Protein AF-A0A835ZX84-F1 (afdb_monomer_lite)

Foldseek 3Di:
DDDDDDDDDDPPPPDPPPPPPPPPDPDPPVPDDDDADPPDDDDDVPDDDPPDDDDDDDDDDPDDQKDKDFDFPDDDVVVHTDTPDMDMDGDDDD

pLDDT: mean 76.54, std 22.54, range [34.28, 97.31]

Structure (mmCIF, N/CA/C/O backbone):
data_AF-A0A835ZX84-F1
#
_entry.id   AF-A0A835ZX84-F1
#
loop_
_atom_site.group_PDB
_atom_site.id
_atom_site.type_symbol
_atom_site.label_atom_id
_atom_site.label_alt_id
_atom_site.label_comp_id
_atom_site.label_asym_id
_atom_site.label_entity_id
_atom_site.label_seq_id
_atom_site.pdbx_PDB_ins_code
_atom_site.Cartn_x
_atom_site.Cartn_y
_atom_site.Cartn_z
_atom_site.occupancy
_atom_site.B_iso_or_equiv
_atom_site.auth_seq_id
_atom_site.auth_comp_id
_atom_site.auth_asym_id
_atom_site.auth_atom_id
_atom_site.pdbx_PDB_model_num
ATOM 1 N N . MET A 1 1 ? -25.900 -58.392 -38.8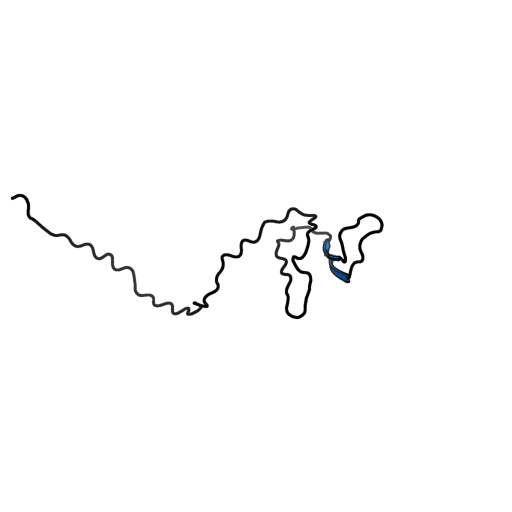34 1.00 41.91 1 MET A N 1
ATOM 2 C CA . MET A 1 1 ? -27.156 -58.805 -38.165 1.00 41.91 1 MET A CA 1
ATOM 3 C C . MET A 1 1 ? -27.005 -58.543 -36.674 1.00 41.91 1 MET A C 1
ATOM 5 O O . MET A 1 1 ? -25.901 -58.742 -36.187 1.00 41.91 1 MET A O 1
ATOM 9 N N . ALA A 1 2 ? -28.106 -58.153 -36.016 1.00 36.50 2 ALA A N 1
ATOM 10 C CA . ALA A 1 2 ? -28.251 -57.660 -34.631 1.00 36.50 2 ALA A CA 1
ATOM 11 C C . ALA A 1 2 ? -27.802 -56.192 -34.443 1.00 36.50 2 ALA A C 1
ATOM 13 O O . ALA A 1 2 ? -26.694 -55.850 -34.825 1.00 36.50 2 ALA A O 1
ATOM 14 N N . GLY A 1 3 ? -28.603 -55.256 -33.926 1.00 35.81 3 GLY A N 1
ATOM 15 C CA . GLY A 1 3 ? -29.952 -55.305 -33.355 1.00 35.81 3 GLY A CA 1
ATOM 16 C C . GLY A 1 3 ? -30.622 -53.922 -33.442 1.00 35.81 3 GLY A C 1
ATOM 17 O O . GLY A 1 3 ? -29.974 -52.931 -33.762 1.00 35.81 3 GLY A O 1
ATOM 18 N N . SER A 1 4 ? -31.935 -53.908 -33.232 1.00 39.38 4 SER A N 1
ATOM 19 C CA . SER A 1 4 ? -32.882 -52.807 -33.454 1.00 39.38 4 SER A CA 1
ATOM 20 C C . SER A 1 4 ? -33.370 -52.203 -32.124 1.00 39.38 4 SER A C 1
ATOM 22 O O . SER A 1 4 ? -33.186 -52.831 -31.083 1.00 39.38 4 SER A O 1
ATOM 24 N N . VAL A 1 5 ? -34.137 -51.106 -32.241 1.00 41.47 5 VAL A N 1
ATOM 25 C CA . VAL A 1 5 ? -35.135 -50.552 -31.293 1.00 41.47 5 VAL A CA 1
ATOM 26 C C . VAL A 1 5 ? -34.553 -49.697 -30.160 1.00 41.47 5 VAL A C 1
ATOM 28 O O . VAL A 1 5 ? -33.543 -50.061 -29.579 1.00 41.47 5 VAL A O 1
ATOM 31 N N . ALA A 1 6 ? -35.171 -48.635 -29.651 1.00 41.12 6 ALA A N 1
ATOM 32 C CA . ALA A 1 6 ? -36.019 -47.517 -30.086 1.00 41.12 6 ALA A CA 1
ATOM 33 C C . ALA A 1 6 ? -36.240 -46.697 -28.793 1.00 41.12 6 ALA A C 1
ATOM 35 O O . ALA A 1 6 ? -36.197 -47.278 -27.712 1.00 41.12 6 ALA A O 1
AT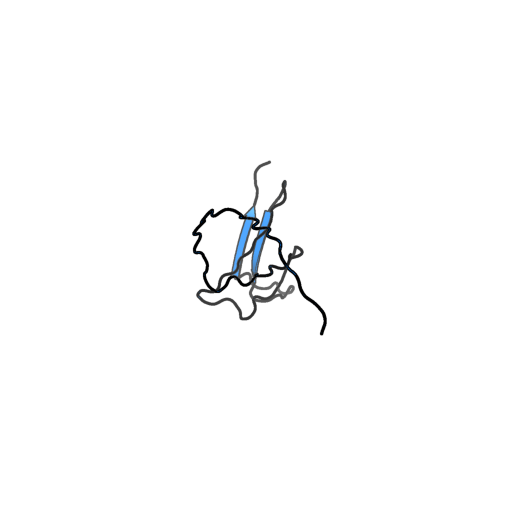OM 36 N N . ASP A 1 7 ? -36.515 -45.401 -28.946 1.00 34.28 7 ASP A N 1
ATOM 37 C CA . ASP A 1 7 ? -37.313 -44.549 -28.047 1.00 34.28 7 ASP A CA 1
ATOM 38 C C . ASP A 1 7 ? -36.915 -44.409 -26.562 1.00 34.28 7 ASP A C 1
ATOM 40 O O . ASP A 1 7 ? -36.947 -45.362 -25.787 1.00 34.28 7 ASP A O 1
ATOM 44 N N . SER A 1 8 ? -36.688 -43.173 -26.113 1.00 54.97 8 SER A N 1
ATOM 45 C CA . SER A 1 8 ? -37.624 -42.526 -25.173 1.00 54.97 8 SER A CA 1
ATOM 46 C C . SER A 1 8 ? -37.162 -41.119 -24.798 1.00 54.97 8 SER A C 1
ATOM 48 O O . SER A 1 8 ? -36.034 -40.896 -24.356 1.00 54.97 8 SER A O 1
ATOM 50 N N . ASP A 1 9 ? -38.101 -40.196 -24.973 1.00 40.91 9 ASP A N 1
ATOM 51 C CA . ASP A 1 9 ? -38.107 -38.799 -24.565 1.00 40.91 9 ASP A CA 1
ATOM 52 C C . ASP A 1 9 ? -37.778 -38.566 -23.083 1.00 40.91 9 ASP A C 1
ATOM 54 O O . ASP A 1 9 ? -38.355 -39.182 -22.188 1.00 40.91 9 ASP A O 1
ATOM 58 N N . ALA A 1 10 ? -36.965 -37.540 -22.830 1.00 43.09 10 ALA A N 1
ATOM 59 C CA . ALA A 1 10 ? -37.095 -36.695 -21.645 1.00 43.09 10 ALA A CA 1
ATOM 60 C C . ALA A 1 10 ? -36.534 -35.301 -21.954 1.00 43.09 10 ALA A C 1
ATOM 62 O O . ALA A 1 10 ? -35.396 -34.958 -21.634 1.00 43.09 10 ALA A O 1
ATOM 63 N N . VAL A 1 11 ? -37.364 -34.482 -22.601 1.00 40.72 11 VAL A N 1
ATOM 64 C CA . VAL A 1 11 ? -37.217 -33.026 -22.612 1.00 40.72 11 VAL A CA 1
ATOM 65 C C . VAL A 1 11 ? -37.338 -32.538 -21.169 1.00 40.72 11 VAL A C 1
ATOM 67 O O . VAL A 1 11 ? -38.436 -32.450 -20.624 1.00 40.72 11 VAL A O 1
ATOM 70 N N . VAL A 1 12 ? -36.211 -32.198 -20.544 1.00 40.75 12 VAL A N 1
ATOM 71 C CA . VAL A 1 12 ? -36.210 -31.330 -19.363 1.00 40.75 12 VAL A CA 1
ATOM 72 C C . VAL A 1 12 ? -36.045 -29.911 -19.885 1.00 40.75 12 VAL A C 1
ATOM 74 O O . VAL A 1 12 ? -34.949 -29.446 -20.193 1.00 40.75 12 VAL A O 1
ATOM 77 N N . LYS A 1 13 ? -37.187 -29.264 -20.103 1.00 42.44 13 LYS A N 1
ATOM 78 C CA . LYS A 1 13 ? -37.291 -27.877 -20.543 1.00 42.44 13 LYS A CA 1
ATOM 79 C C . LYS A 1 13 ? -36.917 -26.995 -19.348 1.00 42.44 13 LYS A C 1
ATOM 81 O O . LYS A 1 13 ? -37.766 -26.726 -18.509 1.00 42.44 13 LYS A O 1
ATOM 86 N N . LEU A 1 14 ? -35.645 -26.622 -19.241 1.00 51.06 14 LEU A N 1
ATOM 87 C CA . LEU A 1 14 ? -35.180 -25.632 -18.269 1.00 51.06 14 LEU A CA 1
ATOM 88 C C . LEU A 1 14 ? -35.280 -24.246 -18.912 1.00 51.06 14 LEU A C 1
ATOM 90 O O . LEU A 1 14 ? -34.384 -23.802 -19.621 1.00 51.06 14 LEU A O 1
ATOM 94 N N . ASP A 1 15 ? -36.461 -23.663 -18.727 1.00 44.88 15 ASP A N 1
ATOM 95 C CA . ASP A 1 15 ? -36.719 -22.249 -18.449 1.00 44.88 15 ASP A CA 1
ATOM 96 C C . ASP A 1 15 ? -35.904 -21.208 -19.243 1.00 44.88 15 ASP A C 1
ATOM 98 O O . ASP A 1 15 ? -34.811 -20.789 -18.861 1.00 44.88 15 ASP A O 1
ATOM 102 N N . ASP A 1 16 ? -36.525 -20.691 -20.309 1.00 49.81 16 ASP A N 1
ATOM 103 C CA . ASP A 1 16 ? -36.206 -19.396 -20.913 1.00 49.81 16 ASP A CA 1
ATOM 104 C C . ASP A 1 16 ? -36.428 -18.265 -19.889 1.00 49.81 16 ASP A C 1
ATOM 106 O O . ASP A 1 16 ? -37.488 -17.640 -19.828 1.00 49.81 16 ASP A O 1
ATOM 110 N N . VAL A 1 17 ? -35.403 -17.955 -19.098 1.00 45.44 17 VAL A N 1
ATOM 111 C CA . VAL A 1 17 ? -35.224 -16.606 -18.553 1.00 45.44 17 VAL A CA 1
ATOM 112 C C . VAL A 1 17 ? -34.013 -16.009 -19.250 1.00 45.44 17 VAL A C 1
ATOM 114 O O . VAL A 1 17 ? -32.864 -16.180 -18.844 1.00 45.44 17 VAL A O 1
ATOM 117 N N . HIS A 1 18 ? -34.297 -15.317 -20.349 1.00 51.41 18 HIS A N 1
ATOM 118 C CA . HIS A 1 18 ? -33.341 -14.549 -21.133 1.00 51.41 18 HIS A CA 1
ATOM 119 C C . HIS A 1 18 ? -32.830 -13.351 -20.314 1.00 51.41 18 HIS A C 1
ATOM 121 O O . HIS A 1 18 ? -33.283 -12.219 -20.482 1.00 51.41 18 HIS A O 1
ATOM 127 N N . LEU A 1 19 ? -31.893 -13.601 -19.395 1.00 51.28 19 LEU A N 1
ATOM 128 C CA . LEU A 1 19 ? -31.108 -12.555 -18.747 1.00 51.28 19 LEU A CA 1
ATOM 129 C C . LEU A 1 19 ? -29.984 -12.158 -19.701 1.00 51.28 19 LEU A C 1
ATOM 131 O O . LEU A 1 19 ? -28.884 -12.710 -19.688 1.00 51.28 19 LEU A O 1
ATOM 135 N N . ASN A 1 20 ? -30.289 -11.196 -20.560 1.00 51.31 20 ASN A N 1
ATOM 136 C CA . ASN A 1 20 ? -29.350 -10.547 -21.463 1.00 51.31 20 ASN A CA 1
ATOM 137 C C . ASN A 1 20 ? -28.367 -9.634 -20.708 1.00 51.31 20 ASN A C 1
ATOM 139 O O . ASN A 1 20 ? -28.281 -8.437 -20.961 1.00 51.31 20 ASN A O 1
ATOM 143 N N . ASN A 1 21 ? -27.547 -10.201 -19.827 1.00 42.34 21 ASN A N 1
ATOM 144 C CA . ASN A 1 21 ? -26.369 -9.501 -19.330 1.00 42.34 21 ASN A CA 1
ATOM 145 C C . ASN A 1 21 ? -25.212 -9.755 -20.295 1.00 42.34 21 ASN A C 1
ATOM 147 O O . ASN A 1 21 ? -24.309 -10.550 -20.033 1.00 42.34 21 ASN A O 1
ATOM 151 N N . SER A 1 22 ? -25.245 -9.064 -21.438 1.00 51.81 22 SER A N 1
ATOM 152 C CA . SER A 1 22 ? -24.082 -8.899 -22.311 1.00 51.81 22 SER A CA 1
ATOM 153 C C . SER A 1 22 ? -22.991 -8.105 -21.582 1.00 51.81 22 SER A C 1
ATOM 155 O O . SER A 1 22 ? -22.786 -6.923 -21.825 1.00 51.81 22 SER A O 1
ATOM 157 N N . LEU A 1 23 ? -22.262 -8.786 -20.699 1.00 56.16 23 LEU A N 1
ATOM 158 C CA . LEU A 1 23 ? -20.901 -8.435 -20.292 1.00 56.16 23 LEU A CA 1
ATOM 159 C C . LEU A 1 23 ? -19.914 -9.514 -20.756 1.00 56.16 23 LEU A C 1
ATOM 161 O O . LEU A 1 23 ? -18.886 -9.752 -20.129 1.00 56.16 23 LEU A O 1
ATOM 165 N N . GLY A 1 24 ? -20.202 -10.143 -21.899 1.00 45.03 24 GLY A N 1
ATOM 166 C CA . GLY A 1 24 ? -19.216 -10.888 -22.675 1.00 45.03 24 GLY A CA 1
ATOM 167 C C . GLY A 1 24 ? -18.183 -9.936 -23.281 1.00 45.03 24 GLY A C 1
ATOM 168 O O . GLY A 1 24 ? -18.192 -9.699 -24.484 1.00 45.03 24 GLY A O 1
ATOM 169 N N . SER A 1 25 ? -17.322 -9.360 -22.440 1.00 44.66 25 SER A N 1
ATOM 170 C CA . SER A 1 25 ? -16.069 -8.733 -22.858 1.00 44.66 25 SER A CA 1
ATOM 171 C C . SER A 1 25 ? -14.967 -9.797 -22.793 1.00 44.66 25 SER A C 1
ATOM 173 O O . SER A 1 25 ? -14.862 -10.498 -21.783 1.00 44.66 25 SER A O 1
ATOM 175 N N . PRO A 1 26 ? -14.147 -9.968 -23.842 1.00 42.97 26 PRO A N 1
ATOM 176 C CA . PRO A 1 26 ? -13.297 -11.139 -24.026 1.00 42.97 26 PRO A CA 1
ATOM 177 C C . PRO A 1 26 ? -11.994 -11.058 -23.216 1.00 42.97 26 PRO A C 1
ATOM 179 O O . PRO A 1 26 ? -10.927 -11.235 -23.782 1.00 42.97 26 PRO A O 1
ATOM 182 N N . VAL A 1 27 ? -12.039 -10.761 -21.912 1.00 46.78 27 VAL A N 1
ATOM 183 C CA . VAL A 1 27 ? -10.876 -10.875 -21.006 1.00 46.78 27 VAL A CA 1
ATOM 184 C C . VAL A 1 27 ? -11.325 -11.044 -19.544 1.00 46.78 27 VAL A C 1
ATOM 186 O O . VAL A 1 27 ? -10.870 -10.325 -18.658 1.00 46.78 27 VAL A O 1
ATOM 189 N N . GLN A 1 28 ? -12.215 -11.987 -19.232 1.00 47.69 28 GLN A N 1
ATOM 190 C CA . GLN A 1 28 ? -12.302 -12.472 -17.849 1.00 47.69 28 GLN A CA 1
ATOM 191 C C . GLN A 1 28 ? -11.223 -13.539 -17.672 1.00 47.69 28 GLN A C 1
ATOM 193 O O . GLN A 1 28 ? -11.492 -14.733 -17.628 1.00 47.69 28 GLN A O 1
ATOM 198 N N . ALA A 1 29 ? -9.961 -13.102 -17.660 1.00 52.81 29 ALA A N 1
ATOM 199 C CA . ALA A 1 29 ? -8.949 -13.912 -17.012 1.00 52.81 29 ALA A CA 1
ATOM 200 C C . ALA A 1 29 ? -9.434 -14.075 -15.570 1.00 52.81 29 ALA A C 1
ATOM 202 O O . ALA A 1 29 ? -9.716 -13.069 -14.916 1.00 52.81 29 ALA A O 1
ATOM 203 N N . ASP A 1 30 ? -9.568 -15.307 -15.092 1.00 53.78 30 ASP A N 1
ATOM 204 C CA . ASP A 1 30 ? -9.629 -15.570 -13.661 1.00 53.78 30 ASP A CA 1
ATOM 205 C C . ASP A 1 30 ? -8.336 -15.011 -13.066 1.00 53.78 30 ASP A C 1
ATOM 207 O O . ASP A 1 30 ? -7.282 -15.651 -13.070 1.00 53.78 30 ASP A O 1
ATOM 211 N N . VAL A 1 31 ? -8.369 -13.739 -12.665 1.00 62.38 31 VAL A N 1
ATOM 212 C CA . VAL A 1 31 ? -7.224 -13.079 -12.062 1.00 62.38 31 VAL A CA 1
ATOM 213 C C . VAL A 1 31 ? -7.093 -13.698 -10.682 1.00 62.38 31 VAL A C 1
ATOM 215 O O . VAL A 1 31 ? -7.780 -13.318 -9.738 1.00 62.38 31 VAL A O 1
ATOM 218 N N . TYR A 1 32 ? -6.243 -14.716 -10.582 1.00 69.75 32 TYR A N 1
ATOM 219 C CA . TYR A 1 32 ? -5.880 -15.310 -9.310 1.00 69.75 32 TYR A CA 1
ATOM 220 C C . TYR A 1 32 ? -5.152 -14.253 -8.477 1.00 69.75 32 TYR A C 1
ATOM 222 O O . TYR A 1 32 ? -3.996 -13.913 -8.744 1.00 69.75 32 TYR A O 1
ATOM 230 N N . PHE A 1 33 ? -5.846 -13.712 -7.480 1.00 73.25 33 PHE A N 1
ATOM 231 C CA . PHE A 1 33 ? -5.253 -12.837 -6.480 1.00 73.25 33 PHE A CA 1
ATOM 232 C C . PHE A 1 33 ? -4.748 -13.711 -5.328 1.00 73.25 33 PHE A C 1
ATOM 234 O O . PHE A 1 33 ? -5.567 -14.241 -4.572 1.00 73.25 33 PHE A O 1
ATOM 241 N N . PRO A 1 34 ? -3.425 -13.917 -5.184 1.00 80.12 34 PRO A N 1
ATOM 242 C CA . PRO A 1 34 ? -2.908 -14.693 -4.070 1.00 80.12 34 PRO A CA 1
ATOM 243 C C . PRO A 1 34 ? -3.279 -14.007 -2.754 1.00 80.12 34 PRO A C 1
ATOM 245 O O . PRO A 1 34 ? -3.168 -12.787 -2.623 1.00 80.12 34 PRO A O 1
ATOM 248 N N . ARG A 1 35 ? -3.688 -14.801 -1.760 1.00 85.25 35 ARG A N 1
ATOM 249 C CA . ARG A 1 35 ? -3.784 -14.314 -0.382 1.00 85.25 35 ARG A CA 1
ATOM 250 C C . ARG A 1 35 ? -2.389 -13.904 0.080 1.00 85.25 35 ARG A C 1
ATOM 252 O O . ARG A 1 35 ? -1.479 -14.729 0.085 1.00 85.25 35 ARG A O 1
ATOM 259 N N . LEU A 1 36 ? -2.235 -12.639 0.449 1.00 89.38 36 LEU A N 1
ATOM 260 C CA . LEU A 1 36 ? -0.985 -12.112 0.981 1.00 89.38 36 LEU A CA 1
ATOM 261 C C . LEU A 1 36 ? -0.967 -12.316 2.495 1.00 89.38 36 LEU A C 1
ATOM 263 O O . LEU A 1 36 ? -1.939 -11.995 3.176 1.00 89.38 36 LEU A O 1
ATOM 267 N N . ILE A 1 37 ? 0.131 -12.860 3.013 1.00 92.06 37 ILE A N 1
ATOM 268 C CA . ILE A 1 37 ? 0.387 -12.903 4.454 1.00 92.06 37 ILE A CA 1
ATOM 269 C C . ILE A 1 37 ? 0.934 -11.530 4.838 1.00 92.06 37 ILE A C 1
ATOM 271 O O . ILE A 1 37 ? 1.902 -11.075 4.233 1.00 92.06 37 ILE A O 1
ATOM 275 N N . VAL A 1 38 ? 0.289 -10.865 5.796 1.00 92.38 38 VAL A N 1
ATOM 276 C CA . VAL A 1 38 ? 0.706 -9.548 6.292 1.00 92.38 38 VAL A CA 1
ATOM 277 C C . VAL A 1 38 ? 1.626 -9.694 7.517 1.00 92.38 38 VAL A C 1
ATOM 279 O O . VAL A 1 38 ? 1.359 -10.563 8.349 1.00 92.38 38 VAL A O 1
ATOM 282 N N . PRO A 1 39 ? 2.690 -8.874 7.651 1.00 93.75 39 PRO A N 1
ATOM 283 C CA . PRO A 1 39 ? 3.120 -7.832 6.714 1.00 93.75 39 PRO A CA 1
ATOM 284 C C . PRO A 1 39 ? 3.658 -8.420 5.401 1.00 93.75 39 PRO A C 1
ATOM 286 O O . PRO A 1 39 ? 4.344 -9.439 5.393 1.00 93.75 39 PRO A O 1
ATOM 289 N N . PHE A 1 40 ? 3.332 -7.768 4.284 1.00 92.56 40 PHE A N 1
ATOM 290 C CA . PHE A 1 40 ? 3.733 -8.198 2.946 1.00 92.56 40 PHE A CA 1
ATOM 291 C C . PHE A 1 40 ? 4.686 -7.178 2.323 1.00 92.56 40 PHE A C 1
ATOM 293 O O . PHE A 1 40 ? 4.366 -5.992 2.263 1.00 92.56 40 PHE A O 1
ATOM 300 N N . CYS A 1 41 ? 5.805 -7.660 1.783 1.00 91.88 41 CYS A N 1
ATOM 301 C CA . CYS A 1 41 ? 6.689 -6.901 0.906 1.00 91.88 41 CYS A CA 1
ATOM 302 C C . CYS A 1 41 ? 6.860 -7.665 -0.413 1.00 91.88 41 CYS A C 1
ATOM 304 O O . CYS A 1 41 ? 7.018 -8.888 -0.420 1.00 91.88 41 CYS A O 1
ATOM 306 N N . GLY A 1 42 ? 6.806 -6.959 -1.541 1.00 92.00 42 GLY A N 1
ATOM 307 C CA . GLY A 1 42 ? 6.961 -7.582 -2.847 1.00 92.00 42 GLY A CA 1
ATOM 308 C C . GLY A 1 42 ? 7.186 -6.584 -3.971 1.00 92.00 42 GLY A C 1
ATOM 309 O O . GLY A 1 42 ? 6.749 -5.435 -3.922 1.00 92.00 42 GLY A O 1
ATOM 310 N N . HIS A 1 43 ? 7.853 -7.044 -5.027 1.00 92.56 43 HIS A N 1
ATOM 311 C CA . HIS A 1 43 ? 8.201 -6.189 -6.156 1.00 92.56 43 HIS A CA 1
ATOM 312 C C . HIS A 1 43 ? 7.036 -5.986 -7.127 1.00 92.56 43 HIS A C 1
ATOM 314 O O . HIS A 1 43 ? 6.389 -6.932 -7.593 1.00 92.56 43 HIS A O 1
ATOM 320 N N . ILE A 1 44 ? 6.858 -4.741 -7.566 1.00 93.06 44 ILE A N 1
ATOM 321 C CA . ILE A 1 44 ? 5.986 -4.414 -8.692 1.00 93.06 44 ILE A CA 1
ATOM 322 C C . ILE A 1 44 ? 6.711 -4.796 -9.985 1.00 93.06 44 ILE A C 1
ATOM 324 O O . ILE A 1 44 ? 7.545 -4.043 -10.490 1.00 93.06 44 ILE A O 1
ATOM 328 N N . LYS A 1 45 ? 6.386 -5.967 -10.549 1.00 90.12 45 LYS A N 1
ATOM 329 C CA . LYS A 1 45 ? 6.999 -6.465 -11.797 1.00 90.12 45 LYS A CA 1
ATOM 330 C C . LYS A 1 45 ? 6.964 -5.403 -12.901 1.00 90.12 45 LYS A C 1
ATOM 332 O O . LYS A 1 45 ? 5.885 -4.965 -13.308 1.00 90.12 45 LYS A O 1
ATOM 337 N N . GLY A 1 46 ? 8.135 -4.995 -13.389 1.00 92.38 46 GLY A N 1
ATOM 338 C CA . GLY A 1 46 ? 8.283 -3.975 -14.434 1.00 92.38 46 GLY A CA 1
ATOM 339 C C . GLY A 1 46 ? 7.981 -2.534 -13.996 1.00 92.38 46 GLY A C 1
ATOM 340 O O . GLY A 1 46 ? 7.716 -1.703 -14.862 1.00 92.38 46 GLY A O 1
ATOM 341 N N . GLY A 1 47 ? 7.962 -2.253 -12.687 1.00 92.75 47 GLY A N 1
ATOM 342 C CA . GLY A 1 47 ? 7.829 -0.908 -12.116 1.00 92.75 47 GLY A CA 1
ATOM 343 C C . GLY A 1 47 ? 6.451 -0.263 -12.288 1.00 92.75 47 GLY A C 1
ATOM 344 O O . GLY A 1 47 ? 5.544 -0.829 -12.909 1.00 92.75 47 GLY A O 1
ATOM 345 N N . LEU A 1 48 ? 6.282 0.930 -11.718 1.00 93.25 48 LEU A N 1
ATOM 346 C CA . LEU A 1 48 ? 5.132 1.799 -11.974 1.00 93.25 48 LEU A CA 1
ATOM 347 C C . LEU A 1 48 ? 5.386 2.650 -13.221 1.00 93.25 48 LEU A C 1
ATOM 349 O O . LEU A 1 48 ? 6.499 3.100 -13.467 1.00 93.25 48 LEU A O 1
ATOM 353 N N . ARG A 1 49 ? 4.341 2.848 -14.023 1.00 94.69 49 ARG A N 1
ATOM 354 C CA . ARG A 1 49 ? 4.370 3.653 -15.251 1.00 94.69 49 ARG A CA 1
ATOM 355 C C . ARG A 1 49 ? 3.010 4.317 -15.461 1.00 94.69 49 ARG A C 1
ATOM 357 O O . ARG A 1 49 ? 2.024 3.787 -14.936 1.00 94.69 49 ARG A O 1
ATOM 364 N N . PRO A 1 50 ? 2.921 5.410 -16.238 1.00 96.88 50 PRO A N 1
ATOM 365 C CA . PRO A 1 50 ? 1.642 6.036 -16.556 1.00 96.88 50 PRO A CA 1
ATOM 366 C C . PRO A 1 50 ? 0.601 5.005 -17.020 1.00 96.88 50 PRO A C 1
ATOM 368 O O . PRO A 1 50 ? 0.887 4.144 -17.852 1.00 96.88 50 PRO A O 1
ATOM 371 N N . GLY A 1 51 ? -0.590 5.052 -16.421 1.00 95.62 51 GLY A N 1
ATOM 372 C CA . GLY A 1 51 ? -1.697 4.131 -16.704 1.00 95.62 51 GLY A CA 1
ATOM 373 C C . GLY A 1 51 ? -1.660 2.780 -15.973 1.00 95.62 51 GLY A C 1
ATOM 374 O O . GLY A 1 51 ? -2.671 2.076 -15.980 1.00 95.62 51 GLY A O 1
ATOM 375 N N . LYS A 1 52 ? -0.556 2.403 -15.308 1.00 94.19 52 LYS A N 1
ATOM 376 C CA . LYS A 1 52 ? -0.501 1.175 -14.497 1.00 94.19 52 LYS A CA 1
ATOM 377 C C . LYS A 1 52 ? -1.186 1.387 -13.146 1.00 94.19 52 LYS A C 1
ATOM 379 O O . LYS A 1 52 ? -0.977 2.406 -12.497 1.00 94.19 52 LYS A O 1
ATOM 384 N N . LYS A 1 53 ? -1.976 0.401 -12.718 1.00 92.12 53 LYS A N 1
ATOM 385 C CA . LYS A 1 53 ? -2.742 0.429 -11.465 1.00 92.12 53 LYS A CA 1
ATOM 386 C C . LYS A 1 53 ? -2.228 -0.640 -10.503 1.00 92.12 53 LYS A C 1
ATOM 388 O O . LYS A 1 53 ? -1.906 -1.745 -10.937 1.00 92.12 53 LYS A O 1
ATOM 393 N N . VAL A 1 54 ? -2.182 -0.308 -9.216 1.00 92.19 54 VAL A N 1
ATOM 394 C CA . VAL A 1 54 ? -2.000 -1.263 -8.115 1.00 92.19 54 VAL A CA 1
ATOM 395 C C . VAL A 1 54 ? -3.340 -1.365 -7.403 1.00 92.19 54 VAL A C 1
ATOM 397 O O . VAL A 1 54 ? -3.880 -0.351 -6.973 1.00 92.19 54 VAL A O 1
ATOM 400 N N . LEU A 1 55 ? -3.893 -2.574 -7.337 1.00 91.69 55 LEU A N 1
ATOM 401 C CA . LEU A 1 55 ? -5.146 -2.850 -6.645 1.00 91.69 55 LEU A CA 1
ATOM 402 C C . LEU A 1 55 ? -4.832 -3.676 -5.399 1.00 91.69 55 LEU A C 1
ATOM 404 O O . LEU A 1 55 ? -4.307 -4.781 -5.517 1.00 91.69 55 LEU A O 1
ATOM 408 N N . VAL A 1 56 ? -5.156 -3.134 -4.228 1.00 91.75 56 VAL A N 1
ATOM 409 C CA . VAL A 1 56 ? -5.064 -3.836 -2.944 1.00 91.75 56 VAL A CA 1
ATOM 410 C C . VAL A 1 56 ? -6.482 -4.056 -2.437 1.00 91.75 56 VAL A C 1
ATOM 412 O O . VAL A 1 56 ? -7.261 -3.111 -2.348 1.00 91.75 56 VAL A O 1
ATOM 415 N N . MET A 1 57 ? -6.823 -5.309 -2.145 1.00 90.62 57 MET A N 1
ATOM 416 C CA . MET A 1 57 ? -8.124 -5.708 -1.608 1.00 90.62 57 MET A CA 1
ATOM 417 C C . MET A 1 57 ? -7.897 -6.546 -0.357 1.00 90.62 57 MET A C 1
ATOM 419 O O . MET A 1 57 ? -7.003 -7.391 -0.331 1.00 90.62 57 MET A O 1
ATOM 423 N N . GLY A 1 58 ? -8.715 -6.327 0.665 1.00 90.69 58 GLY A N 1
ATOM 424 C CA . GLY A 1 58 ? -8.613 -7.032 1.933 1.00 90.69 58 GLY A CA 1
ATOM 425 C C . GLY A 1 58 ? -9.820 -6.761 2.820 1.00 90.69 58 GLY A C 1
ATOM 426 O O . GLY A 1 58 ? -10.709 -5.990 2.461 1.00 90.69 58 GLY A O 1
ATOM 427 N N . ILE A 1 59 ? -9.833 -7.419 3.973 1.00 91.88 59 ILE A N 1
ATOM 428 C CA . ILE A 1 59 ? -10.811 -7.212 5.038 1.00 91.88 59 ILE A CA 1
ATOM 429 C C . ILE A 1 59 ? -10.040 -6.608 6.208 1.00 91.88 59 ILE A C 1
ATOM 431 O O . ILE A 1 59 ? -8.947 -7.076 6.520 1.00 91.88 59 ILE A O 1
ATOM 435 N N . VAL A 1 60 ? -10.586 -5.557 6.810 1.00 93.38 60 VAL A N 1
ATOM 436 C CA . VAL A 1 60 ? -10.031 -4.954 8.024 1.00 93.38 60 VAL A CA 1
ATOM 437 C C . VAL A 1 60 ? -10.659 -5.651 9.229 1.00 93.38 60 VAL A C 1
ATOM 439 O O . VAL A 1 60 ? -11.861 -5.926 9.216 1.00 93.38 60 VAL A O 1
ATOM 442 N N . ASP A 1 61 ? -9.851 -5.951 10.244 1.00 92.69 61 ASP A N 1
ATOM 443 C CA . ASP A 1 61 ? -10.324 -6.560 11.489 1.00 92.69 61 ASP A CA 1
ATOM 444 C C . ASP A 1 61 ? -11.360 -5.679 12.205 1.00 92.69 61 ASP A C 1
ATOM 446 O O . ASP A 1 61 ? -11.455 -4.480 11.954 1.00 92.69 61 ASP A O 1
ATOM 450 N N . LEU A 1 62 ? -12.140 -6.274 13.116 1.00 93.56 62 LEU A N 1
ATOM 451 C CA . LEU A 1 62 ? -13.215 -5.577 13.837 1.00 93.56 62 LEU A CA 1
ATOM 452 C C . 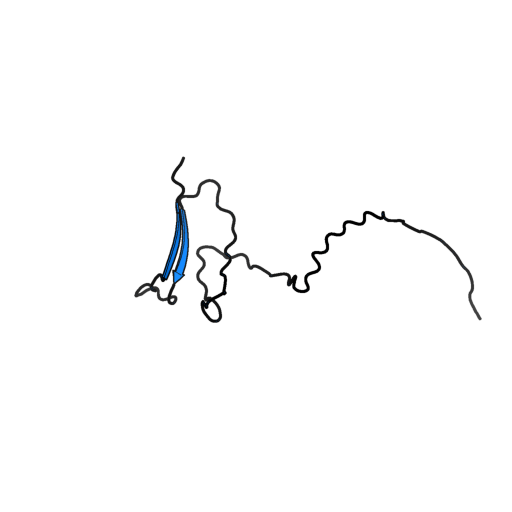LEU A 1 62 ? -12.702 -4.439 14.734 1.00 93.56 62 LEU A C 1
ATOM 454 O O . LEU A 1 62 ? -13.394 -3.442 14.921 1.00 93.56 62 LEU A O 1
ATOM 458 N N . ASN A 1 63 ? -11.499 -4.587 15.292 1.00 93.38 63 ASN A N 1
ATOM 459 C CA . ASN A 1 63 ? -10.883 -3.619 16.200 1.00 93.38 63 ASN A CA 1
ATOM 460 C C . ASN A 1 63 ? -9.474 -3.236 15.713 1.00 93.38 63 ASN A C 1
ATOM 462 O O . ASN A 1 63 ? -8.487 -3.617 16.343 1.00 93.38 63 ASN A O 1
ATOM 466 N N . PRO A 1 64 ? -9.357 -2.538 14.572 1.00 94.19 64 PRO A N 1
ATOM 467 C CA . PRO A 1 64 ? -8.071 -2.171 14.001 1.00 94.19 64 PRO A CA 1
ATOM 468 C C . PRO A 1 64 ? -7.549 -0.879 14.643 1.00 94.19 64 PRO A C 1
ATOM 470 O O . PRO A 1 64 ? -8.310 0.055 14.865 1.00 94.19 64 PRO A O 1
ATOM 473 N N . GLU A 1 65 ? -6.241 -0.776 14.868 1.00 95.19 65 GLU A N 1
ATOM 474 C CA . GLU A 1 65 ? -5.624 0.517 15.204 1.00 95.19 65 GLU A CA 1
ATOM 475 C C . GLU A 1 65 ? -5.336 1.323 13.928 1.00 95.19 65 GLU A C 1
ATOM 477 O O . GLU A 1 65 ? -5.737 2.477 13.765 1.00 95.19 65 GLU A O 1
ATOM 482 N N . SER A 1 66 ? -4.629 0.701 12.983 1.00 95.81 66 SER A N 1
ATOM 483 C CA . SER A 1 66 ? -4.315 1.283 11.681 1.00 95.81 66 SER A CA 1
ATOM 484 C C . SER A 1 66 ? -3.833 0.216 10.702 1.00 95.81 66 SER A C 1
ATOM 486 O O . SER A 1 66 ? -3.436 -0.878 11.102 1.00 95.81 66 SER A O 1
ATOM 488 N N . PHE A 1 67 ? -3.818 0.553 9.416 1.00 96.12 67 PHE A N 1
ATOM 489 C CA . PHE A 1 67 ? -3.014 -0.158 8.425 1.00 96.12 67 PHE A CA 1
ATOM 490 C C . PHE A 1 67 ? -2.340 0.844 7.487 1.00 96.12 67 PHE A C 1
ATOM 492 O O . PHE A 1 67 ? -2.828 1.962 7.299 1.00 96.12 67 PHE A O 1
ATOM 499 N N . ALA A 1 68 ? -1.227 0.432 6.884 1.00 96.94 68 ALA A N 1
ATOM 500 C CA . ALA A 1 68 ? -0.503 1.224 5.901 1.00 96.94 68 ALA A CA 1
ATOM 501 C C . ALA A 1 68 ? -0.170 0.390 4.661 1.00 96.94 68 ALA A C 1
ATOM 503 O O . ALA A 1 68 ? 0.085 -0.812 4.745 1.00 96.94 68 ALA A O 1
ATOM 504 N N . ILE A 1 69 ? -0.182 1.050 3.508 1.00 96.94 69 ILE A N 1
ATOM 505 C CA . ILE A 1 69 ? 0.292 0.527 2.231 1.00 96.94 69 ILE A CA 1
ATOM 506 C C . ILE A 1 69 ? 1.310 1.531 1.707 1.00 96.94 69 ILE A C 1
ATOM 508 O O . ILE A 1 69 ? 0.953 2.668 1.389 1.00 96.94 69 ILE A O 1
ATOM 512 N N . SER A 1 70 ? 2.557 1.093 1.580 1.00 96.81 70 SER A N 1
ATOM 513 C CA . SER A 1 70 ? 3.665 1.957 1.177 1.00 96.81 70 SER A CA 1
ATOM 514 C C . SER A 1 70 ? 4.264 1.462 -0.136 1.00 96.81 70 SER A C 1
ATOM 516 O O . SER A 1 70 ? 4.523 0.273 -0.317 1.00 96.81 70 SER A O 1
ATOM 518 N N . LEU A 1 71 ? 4.450 2.383 -1.080 1.00 96.69 71 LEU A N 1
ATOM 519 C CA . LEU A 1 71 ? 5.168 2.151 -2.329 1.00 96.69 71 LEU A CA 1
ATOM 520 C C . LEU A 1 71 ? 6.609 2.619 -2.138 1.00 96.69 71 LEU A C 1
ATOM 522 O O . LEU A 1 71 ? 6.854 3.819 -1.998 1.00 96.69 71 LEU A O 1
ATOM 526 N N . THR A 1 72 ? 7.547 1.674 -2.126 1.00 96.38 72 THR A N 1
ATOM 527 C CA . THR A 1 72 ? 8.959 1.930 -1.823 1.00 96.38 72 THR A CA 1
ATOM 528 C C . THR A 1 72 ? 9.845 1.907 -3.067 1.00 96.38 72 THR A C 1
ATOM 530 O O . THR A 1 72 ? 9.577 1.211 -4.054 1.00 96.38 72 THR A O 1
ATOM 533 N N . CYS A 1 73 ? 10.940 2.662 -3.012 1.00 94.56 73 CYS A N 1
ATOM 534 C CA . CYS A 1 73 ? 12.013 2.654 -4.001 1.00 94.56 73 CYS A CA 1
ATOM 535 C C . CYS A 1 73 ? 13.087 1.633 -3.596 1.00 94.56 73 CYS A C 1
ATOM 537 O O . CYS A 1 73 ? 14.185 1.995 -3.186 1.00 94.56 73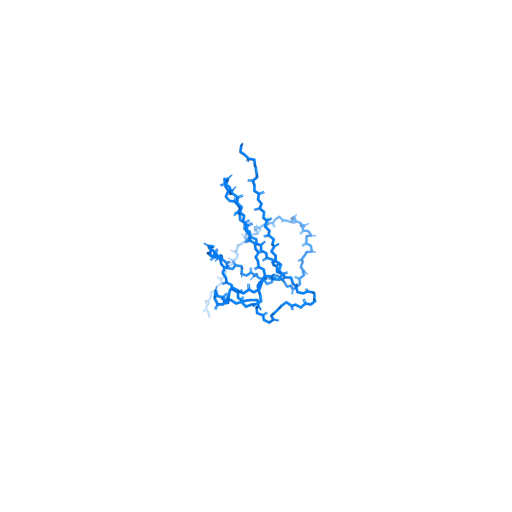 CYS A O 1
ATOM 539 N N . GLY A 1 74 ? 12.748 0.347 -3.706 1.00 90.50 74 GLY A N 1
ATOM 540 C CA . GLY A 1 74 ? 13.592 -0.764 -3.258 1.00 90.50 74 GLY A CA 1
ATOM 541 C C . GLY A 1 74 ? 13.054 -1.435 -1.995 1.00 90.50 74 GLY A C 1
ATOM 542 O O . GLY A 1 74 ? 11.950 -1.136 -1.540 1.00 90.50 74 GLY A O 1
ATOM 543 N N . ASP A 1 75 ? 13.827 -2.372 -1.466 1.00 89.25 75 ASP A N 1
ATOM 544 C CA . ASP A 1 75 ? 13.480 -3.263 -0.352 1.00 89.25 75 ASP A CA 1
ATOM 545 C C . ASP A 1 75 ? 14.589 -3.332 0.715 1.00 89.25 75 ASP A C 1
ATOM 547 O O . ASP A 1 75 ? 14.610 -4.240 1.539 1.00 89.25 75 ASP A O 1
ATOM 551 N N . SER A 1 76 ? 15.506 -2.359 0.707 1.00 90.81 76 SER A N 1
ATOM 552 C CA . SER A 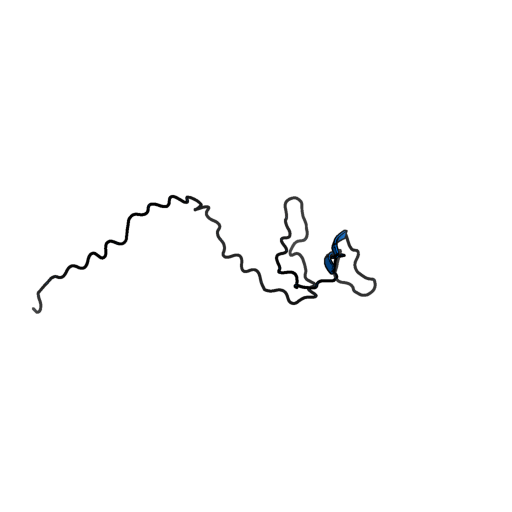1 76 ? 16.556 -2.229 1.719 1.00 90.81 76 SER A CA 1
ATOM 553 C C . SER A 1 76 ? 15.967 -1.896 3.090 1.00 90.81 76 SER A C 1
ATOM 555 O O . SER A 1 76 ? 15.150 -0.982 3.216 1.00 90.81 76 SER A O 1
ATOM 557 N N . GLU A 1 77 ? 16.417 -2.611 4.120 1.00 89.38 77 GLU A N 1
ATOM 558 C CA . GLU A 1 77 ? 16.083 -2.320 5.519 1.00 89.38 77 GLU A CA 1
ATOM 559 C C . GLU A 1 77 ? 17.095 -1.363 6.168 1.00 89.38 77 GLU A C 1
ATOM 561 O O . GLU A 1 77 ? 16.727 -0.602 7.062 1.00 89.38 77 GLU A O 1
ATOM 566 N N . ASP A 1 78 ? 18.350 -1.356 5.698 1.00 92.19 78 ASP A N 1
ATOM 567 C CA . ASP A 1 78 ? 19.416 -0.494 6.219 1.00 92.19 78 ASP A CA 1
ATOM 568 C C . ASP A 1 78 ? 20.366 0.002 5.100 1.00 92.19 78 ASP A C 1
ATOM 570 O O . ASP A 1 78 ? 21.158 -0.782 4.569 1.00 92.19 78 ASP A O 1
ATOM 574 N N . PRO A 1 79 ? 20.294 1.290 4.708 1.00 91.31 79 PRO A N 1
ATOM 575 C CA . PRO A 1 79 ? 19.293 2.259 5.149 1.00 91.31 79 PRO A CA 1
ATOM 576 C C . PRO A 1 79 ? 17.886 1.854 4.666 1.00 91.31 79 PRO A C 1
ATOM 578 O O . PRO A 1 79 ? 17.774 1.175 3.636 1.00 91.31 79 PRO A O 1
ATOM 581 N N . PRO A 1 80 ? 16.814 2.273 5.364 1.00 93.44 80 PRO A N 1
ATOM 582 C CA . PRO A 1 80 ? 15.451 2.021 4.916 1.00 93.44 80 PRO A CA 1
ATOM 583 C C . PRO A 1 80 ? 15.219 2.559 3.504 1.00 93.44 80 PRO A C 1
ATOM 585 O O . PRO A 1 80 ? 15.648 3.667 3.177 1.00 93.44 80 PRO A O 1
ATOM 588 N N . ALA A 1 81 ? 14.523 1.781 2.677 1.00 95.31 81 ALA A N 1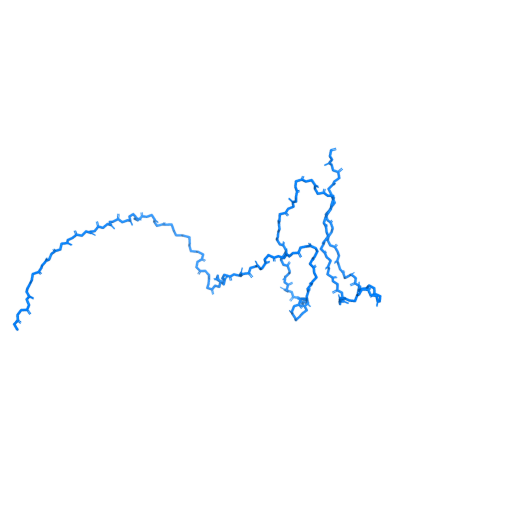
ATOM 589 C CA . ALA A 1 81 ? 14.135 2.212 1.343 1.00 95.31 81 ALA A CA 1
ATOM 590 C C . ALA A 1 81 ? 13.276 3.487 1.390 1.00 95.31 81 ALA A C 1
ATOM 592 O O . ALA A 1 81 ? 12.392 3.629 2.240 1.00 95.31 81 ALA A O 1
ATOM 593 N N . ASP A 1 82 ? 13.488 4.386 0.426 1.00 97.00 82 ASP A N 1
ATOM 594 C CA . ASP A 1 82 ? 12.674 5.594 0.304 1.00 97.00 82 ASP A CA 1
ATOM 595 C C . ASP A 1 82 ? 11.201 5.230 0.073 1.00 97.00 82 ASP A C 1
ATOM 597 O O . ASP A 1 82 ? 10.871 4.369 -0.750 1.00 97.00 82 ASP A O 1
ATOM 601 N N . VAL A 1 83 ? 10.298 5.932 0.758 1.00 96.94 83 VAL A N 1
ATOM 602 C CA . VAL A 1 83 ? 8.850 5.780 0.584 1.00 96.94 83 VAL A CA 1
ATOM 603 C C . VAL A 1 83 ? 8.358 6.842 -0.393 1.00 96.94 83 VAL A C 1
ATOM 605 O O . VAL A 1 83 ? 8.269 8.021 -0.057 1.00 96.94 83 VAL A O 1
ATOM 608 N N . ALA A 1 84 ? 8.016 6.428 -1.613 1.00 96.00 84 ALA A N 1
ATOM 609 C CA . ALA A 1 84 ? 7.500 7.339 -2.632 1.00 96.00 84 ALA A CA 1
ATOM 610 C C . ALA A 1 84 ? 6.082 7.821 -2.295 1.00 96.00 84 ALA A C 1
ATOM 612 O O . ALA A 1 84 ? 5.712 8.963 -2.563 1.00 96.00 84 ALA A O 1
ATOM 613 N N . THR A 1 85 ? 5.253 6.934 -1.747 1.00 95.88 85 THR A N 1
ATOM 614 C CA . THR A 1 85 ? 3.895 7.248 -1.294 1.00 95.88 85 THR A CA 1
ATOM 615 C C . THR A 1 85 ? 3.479 6.250 -0.228 1.00 95.88 85 THR A C 1
ATOM 617 O O . THR A 1 85 ? 3.697 5.050 -0.386 1.00 95.88 85 THR A O 1
ATOM 620 N N . GLU A 1 86 ? 2.826 6.748 0.815 1.00 97.31 86 GLU A N 1
ATOM 621 C CA . GLU A 1 86 ? 2.179 5.944 1.844 1.00 97.31 86 GLU A CA 1
ATOM 622 C C . GLU A 1 86 ? 0.694 6.296 1.905 1.00 97.31 86 GLU A C 1
ATOM 624 O O . GLU A 1 86 ? 0.315 7.466 1.979 1.00 97.31 86 GLU A O 1
ATOM 629 N N . LEU A 1 87 ? -0.148 5.267 1.877 1.00 97.31 87 LEU A N 1
ATOM 630 C CA . LEU A 1 87 ? -1.556 5.365 2.218 1.00 97.31 87 LEU A CA 1
ATOM 631 C C . LEU A 1 87 ? -1.746 4.718 3.585 1.00 97.31 87 LEU A C 1
ATOM 633 O O . LEU A 1 87 ? -1.568 3.509 3.724 1.00 97.31 87 LEU A O 1
ATOM 637 N N . LYS A 1 88 ? -2.122 5.519 4.581 1.00 97.12 88 LYS A N 1
ATOM 638 C CA . LYS A 1 88 ? -2.365 5.060 5.948 1.00 97.12 88 LYS A CA 1
ATOM 639 C C . LYS A 1 88 ? -3.800 5.356 6.358 1.00 97.12 88 LYS A C 1
ATOM 641 O O . LYS A 1 88 ? -4.248 6.496 6.267 1.00 97.12 88 LYS A O 1
ATOM 646 N N . ALA A 1 89 ? -4.498 4.330 6.829 1.00 95.75 89 ALA A N 1
ATOM 647 C CA . ALA A 1 89 ? -5.793 4.468 7.479 1.00 95.75 89 ALA A CA 1
ATOM 648 C C . ALA A 1 89 ? -5.601 4.299 8.988 1.00 95.75 89 ALA A C 1
ATOM 650 O O . ALA A 1 89 ? -4.989 3.325 9.424 1.00 95.75 89 ALA A O 1
ATOM 651 N N . VAL A 1 90 ? -6.109 5.250 9.771 1.00 96.50 90 VAL A N 1
ATOM 652 C CA . VAL A 1 90 ? -6.096 5.224 11.239 1.00 96.50 90 VAL A CA 1
ATOM 653 C C . VAL A 1 90 ? -7.540 5.247 11.712 1.00 96.50 90 VAL A C 1
ATOM 655 O O . VAL A 1 90 ? -8.333 6.042 11.208 1.00 96.50 90 VAL A O 1
ATOM 658 N N . PHE A 1 91 ? -7.876 4.377 12.657 1.00 94.75 91 PHE A N 1
ATOM 659 C CA . PHE A 1 91 ? -9.228 4.237 13.184 1.00 94.75 91 PHE A CA 1
ATOM 660 C C . PHE A 1 91 ? -9.233 4.803 14.605 1.00 94.75 91 PHE A C 1
ATOM 662 O O . PHE A 1 91 ? -8.600 4.249 15.497 1.00 94.75 91 PHE A O 1
ATOM 669 N N . THR A 1 92 ? -9.858 5.967 14.793 1.00 84.31 92 THR A N 1
ATOM 670 C CA . THR A 1 92 ? -9.708 6.775 16.018 1.00 84.31 92 THR A CA 1
ATOM 671 C C . THR A 1 92 ? -10.876 6.688 16.995 1.00 84.31 92 THR A C 1
ATOM 673 O O . THR A 1 92 ? -10.835 7.362 18.019 1.00 84.31 92 THR A O 1
ATOM 676 N N . ASP A 1 93 ? -11.878 5.853 16.723 1.00 68.19 93 ASP A N 1
ATOM 677 C CA . ASP A 1 93 ? -13.091 5.775 17.537 1.00 68.19 93 ASP A CA 1
ATOM 678 C C . ASP A 1 93 ? -13.247 4.374 18.152 1.00 68.19 93 ASP A C 1
ATOM 680 O O . ASP A 1 93 ? -13.453 3.387 17.440 1.00 68.19 93 ASP A O 1
ATOM 684 N N . GLN A 1 94 ? -13.168 4.320 19.486 1.00 58.66 94 GLN A N 1
ATOM 685 C CA . GLN A 1 94 ? -13.708 3.257 20.340 1.00 58.66 94 GLN A CA 1
ATOM 686 C C . GLN A 1 94 ? -14.660 3.873 21.363 1.00 58.66 94 GLN A C 1
ATOM 688 O O . GLN A 1 94 ? -14.296 4.921 21.945 1.00 58.66 94 GLN A O 1
#

Secondary structure (DSSP, 8-state):
-------------------------S-------PPPPSS-----TT---TT----------SS--EEEEEEEEEEEETTEEEEEEEEEEE----

InterPro domains:
  IPR001079 Galectin, carbohydrate recognition domain [PF00337] (39-93)
  IPR001079 Galectin, carbohydrate recognition domain [PS51304] (40-94)
  IPR013320 Concanavalin A-like lectin/glucanase domain superfamily [SSF49899] (37-91)
  IPR044156 Galectin-like [PTHR11346] (37-93)

Sequence (94 aa):
MAGSVADSDAVVKLDDVHLNNSLGSPVQADVYFPRLIVPFCGHIKGGLRPGKKVLVMGIVDLNPESFAISLTCGDSEDPPADVATELKAVFTDQ

Radius of gyration: 26.77 Å; chains: 1; bounding box: 58×66×58 Å

Organism: Ovis aries (NCBI:txid9940)